Protein AF-A0A919SVC8-F1 (afdb_monomer_lite)

Radius of gyration: 14.01 Å; chains: 1; bounding box: 45×22×29 Å

Secondary structure (DSSP, 8-state):
-PPP-HHHHHHHHHH-HHHHHHHS-HHHHTHHHHS-TTTT-PPPHHHHHHHHHHHHHHHHHHHHHHHHHHH-

Sequence (72 aa):
MAICNGPDLYATARTNPGLVVALIAEAERRFMTEIPLTASGPWDPEAQEAMCAGLAAADELLTAAYRQRIKD

Foldseek 3Di:
DDDPPLVVLLVCLQPPVLVVPVPPPPVRVVCNVPPDCPPPDDDDPVSVVNSVVSNVVSVVVVVVVVVVVVVD

Structure (mmCIF, N/CA/C/O backbone):
data_AF-A0A919SVC8-F1
#
_entry.id   AF-A0A919SVC8-F1
#
loop_
_atom_site.group_PDB
_atom_site.id
_atom_site.type_symbol
_atom_site.label_atom_id
_atom_site.label_alt_id
_atom_site.label_comp_id
_atom_site.label_asym_id
_atom_site.label_entity_id
_atom_site.label_seq_id
_atom_site.pdbx_PDB_ins_code
_atom_site.Cartn_x
_atom_site.Cartn_y
_atom_site.Cartn_z
_atom_site.occupanc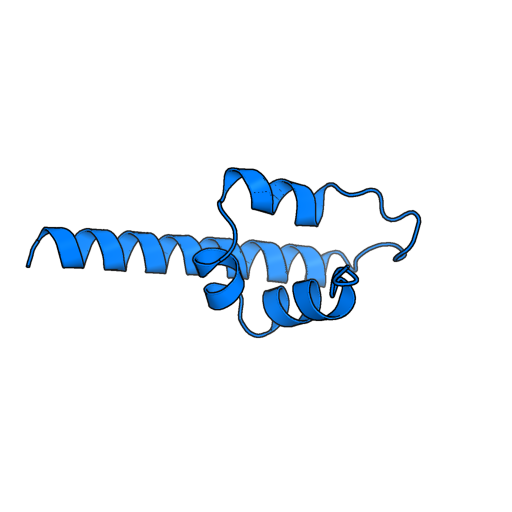y
_atom_site.B_iso_or_equiv
_atom_site.auth_seq_id
_atom_site.auth_comp_id
_atom_site.auth_asym_id
_atom_site.auth_atom_id
_atom_site.pdbx_PDB_model_num
ATOM 1 N N . MET A 1 1 ? 11.843 -15.380 12.120 1.00 31.72 1 MET A N 1
ATOM 2 C CA . MET A 1 1 ? 11.998 -14.069 11.458 1.00 31.72 1 MET A CA 1
ATOM 3 C C . MET A 1 1 ? 11.255 -14.137 10.140 1.00 31.72 1 MET A C 1
ATOM 5 O O . MET A 1 1 ? 11.692 -14.874 9.268 1.00 31.72 1 MET A O 1
ATOM 9 N N . ALA A 1 2 ? 10.101 -13.480 10.030 1.00 32.53 2 ALA A N 1
ATO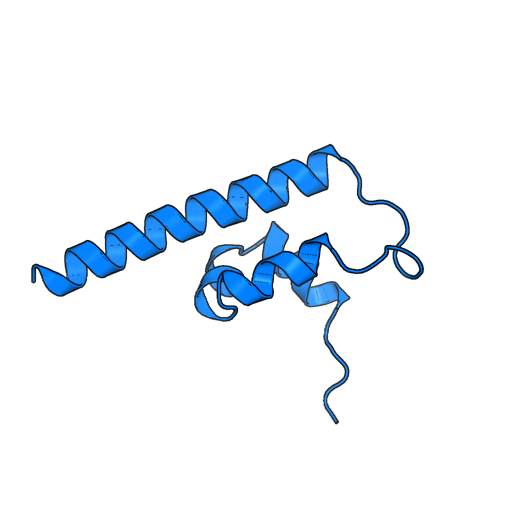M 10 C CA . ALA A 1 2 ? 9.370 -13.427 8.770 1.00 32.53 2 ALA A CA 1
ATOM 11 C C . ALA A 1 2 ? 10.061 -12.403 7.863 1.00 32.53 2 ALA A C 1
ATOM 13 O O . ALA A 1 2 ? 10.220 -11.245 8.241 1.00 32.53 2 ALA A O 1
ATOM 14 N N . ILE A 1 3 ? 10.537 -12.863 6.710 1.00 31.08 3 ILE A N 1
ATOM 15 C CA . ILE A 1 3 ? 11.064 -12.009 5.649 1.00 3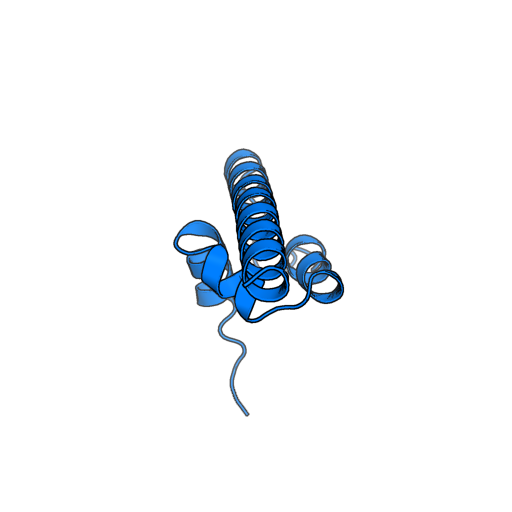1.08 3 ILE A CA 1
ATOM 16 C C . ILE A 1 3 ? 9.879 -11.154 5.188 1.00 31.08 3 ILE A C 1
ATOM 18 O O . ILE A 1 3 ? 8.824 -11.705 4.879 1.00 31.08 3 ILE A O 1
ATOM 22 N N . CYS A 1 4 ? 10.006 -9.826 5.222 1.00 35.66 4 CYS A N 1
ATOM 23 C CA . CYS A 1 4 ? 8.964 -8.927 4.733 1.00 35.66 4 CYS A CA 1
ATOM 24 C C . CYS A 1 4 ? 8.604 -9.310 3.291 1.00 35.66 4 CYS A C 1
ATOM 26 O O . CYS A 1 4 ? 9.456 -9.236 2.405 1.00 35.66 4 CYS A O 1
ATOM 28 N N . ASN A 1 5 ? 7.346 -9.690 3.061 1.00 45.59 5 ASN A N 1
ATOM 29 C CA . ASN A 1 5 ? 6.767 -10.007 1.752 1.00 45.59 5 ASN A CA 1
ATOM 30 C C . ASN A 1 5 ? 6.607 -8.733 0.887 1.00 45.59 5 ASN A C 1
ATOM 32 O O . ASN A 1 5 ? 5.518 -8.410 0.422 1.00 45.59 5 ASN A O 1
ATOM 36 N N . GLY A 1 6 ? 7.687 -7.969 0.696 1.00 50.16 6 GLY A N 1
ATOM 37 C CA . GLY A 1 6 ? 7.703 -6.694 -0.031 1.00 50.16 6 GLY A CA 1
ATOM 38 C C . GLY A 1 6 ? 7.117 -6.743 -1.454 1.00 50.16 6 GLY A C 1
ATOM 39 O O . GLY A 1 6 ? 6.398 -5.812 -1.808 1.00 50.16 6 GLY A O 1
ATOM 40 N N . PRO A 1 7 ? 7.332 -7.808 -2.259 1.00 53.66 7 PRO A N 1
ATOM 41 C CA . PRO A 1 7 ? 6.703 -7.926 -3.580 1.00 53.66 7 PRO A CA 1
ATOM 42 C C . PRO A 1 7 ? 5.180 -8.113 -3.514 1.00 53.66 7 PRO A C 1
ATOM 44 O O . PRO A 1 7 ? 4.450 -7.591 -4.356 1.00 53.66 7 PRO A O 1
ATOM 47 N N . ASP A 1 8 ? 4.696 -8.824 -2.493 1.00 64.62 8 ASP A N 1
ATOM 48 C CA . ASP A 1 8 ? 3.275 -9.140 -2.317 1.00 64.62 8 ASP A CA 1
ATOM 49 C C . ASP A 1 8 ? 2.490 -7.948 -1.773 1.00 64.62 8 ASP A C 1
ATOM 51 O O . ASP A 1 8 ? 1.312 -7.793 -2.087 1.00 64.62 8 ASP A O 1
ATOM 55 N N . LEU A 1 9 ? 3.133 -7.063 -1.005 1.00 66.19 9 LEU A N 1
ATOM 56 C CA . LEU A 1 9 ? 2.486 -5.868 -0.469 1.00 66.19 9 LEU A CA 1
ATOM 57 C C . LEU A 1 9 ? 2.043 -4.910 -1.584 1.00 66.19 9 LEU A C 1
ATOM 59 O O . LEU A 1 9 ? 0.896 -4.470 -1.587 1.00 66.19 9 LEU A O 1
ATOM 63 N N . TYR A 1 10 ? 2.911 -4.619 -2.556 1.00 70.31 10 TYR A N 1
ATOM 64 C CA . TYR A 1 10 ? 2.566 -3.720 -3.666 1.00 70.31 10 TYR A CA 1
ATOM 65 C C . TYR A 1 10 ? 1.629 -4.374 -4.682 1.00 70.31 10 TYR A C 1
ATOM 67 O O . TYR A 1 10 ? 0.727 -3.718 -5.204 1.00 70.31 10 TYR A O 1
ATOM 75 N N . ALA A 1 11 ? 1.783 -5.680 -4.923 1.00 75.31 11 ALA A N 1
ATOM 76 C CA . ALA A 1 11 ? 0.812 -6.434 -5.708 1.00 75.31 11 ALA A CA 1
ATOM 77 C C . ALA A 1 11 ? -0.577 -6.386 -5.050 1.00 75.31 11 ALA A C 1
ATOM 79 O O . ALA A 1 11 ? -1.556 -6.069 -5.722 1.00 75.31 11 ALA A O 1
ATOM 80 N N . THR A 1 12 ? -0.646 -6.593 -3.731 1.00 79.12 12 THR A N 1
ATOM 81 C CA . THR A 1 12 ? -1.879 -6.493 -2.939 1.00 79.12 12 THR A CA 1
ATOM 82 C C . T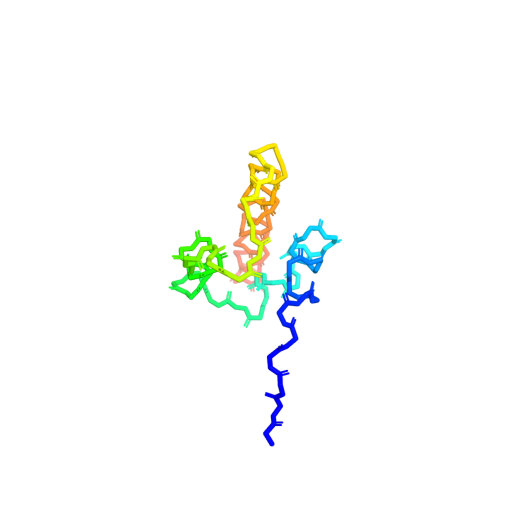HR A 1 12 ? -2.437 -5.074 -2.942 1.00 79.12 12 THR A C 1
ATOM 84 O O . THR A 1 12 ? -3.6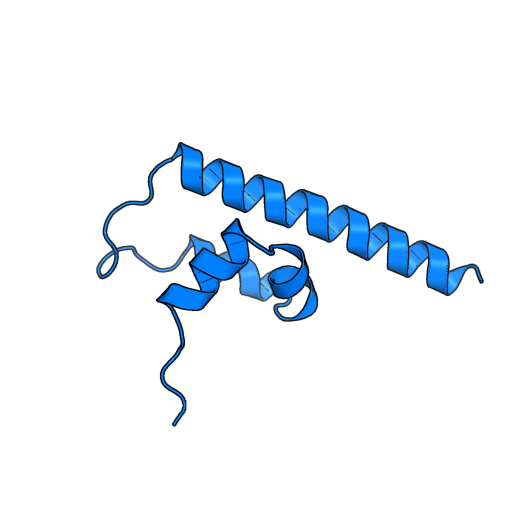37 -4.915 -3.118 1.00 79.12 12 THR A O 1
ATOM 87 N N . ALA A 1 13 ? -1.608 -4.034 -2.830 1.00 79.44 13 ALA A N 1
ATOM 88 C CA . ALA A 1 13 ? -2.069 -2.649 -2.930 1.00 79.44 13 ALA A CA 1
ATOM 89 C C . ALA A 1 13 ? -2.732 -2.358 -4.286 1.00 79.44 13 ALA A C 1
ATOM 91 O O . ALA A 1 13 ? -3.738 -1.654 -4.341 1.00 79.44 13 ALA A O 1
ATOM 92 N N . ARG A 1 14 ? -2.220 -2.956 -5.371 1.00 80.00 14 ARG A N 1
ATOM 93 C CA . ARG A 1 14 ? -2.806 -2.837 -6.712 1.00 80.00 14 ARG A CA 1
ATOM 94 C C . ARG A 1 14 ? -4.090 -3.654 -6.881 1.00 80.00 14 ARG A C 1
ATOM 96 O O . ARG A 1 14 ? -5.037 -3.168 -7.487 1.00 80.00 14 ARG A O 1
ATOM 103 N N . THR A 1 15 ? -4.122 -4.905 -6.422 1.00 82.25 15 THR A N 1
ATOM 104 C CA . THR A 1 15 ? -5.231 -5.835 -6.721 1.00 82.25 15 THR A CA 1
ATOM 105 C C . THR A 1 15 ? -6.295 -5.909 -5.629 1.00 82.25 15 THR A C 1
ATOM 107 O O . THR A 1 15 ? -7.402 -6.366 -5.890 1.00 82.25 15 THR A O 1
ATOM 110 N N . ASN A 1 16 ? -5.969 -5.503 -4.403 1.00 84.31 16 ASN A N 1
ATOM 111 C CA . ASN A 1 16 ? -6.851 -5.519 -3.239 1.00 84.31 16 ASN A CA 1
ATOM 112 C C . ASN A 1 16 ? -6.478 -4.403 -2.229 1.00 84.31 16 ASN A C 1
ATOM 114 O O . ASN A 1 16 ? -6.028 -4.689 -1.113 1.00 84.31 16 ASN A O 1
ATOM 118 N N . PRO A 1 17 ? -6.673 -3.121 -2.592 1.00 83.44 17 PRO A N 1
ATOM 119 C CA . PRO A 1 17 ? -6.328 -1.987 -1.730 1.00 83.44 17 PRO A CA 1
ATOM 120 C C . PRO A 1 17 ? -7.091 -1.994 -0.398 1.00 83.44 17 PRO A C 1
ATOM 122 O O . PRO A 1 17 ? -6.557 -1.559 0.620 1.00 83.44 17 PRO A O 1
ATOM 125 N N . GLY A 1 18 ? -8.306 -2.555 -0.366 1.00 83.44 18 GLY A N 1
ATOM 126 C CA . GLY A 1 18 ? -9.097 -2.678 0.861 1.00 83.44 18 GLY A CA 1
ATOM 127 C C . GLY A 1 18 ? -8.410 -3.523 1.937 1.00 83.44 18 GLY A C 1
ATOM 128 O O . GLY A 1 18 ? -8.481 -3.183 3.116 1.00 83.44 18 GLY A O 1
ATOM 129 N N . LEU A 1 19 ? -7.685 -4.576 1.546 1.00 83.19 19 LEU A N 1
ATOM 130 C CA . LEU A 1 19 ? -6.920 -5.394 2.490 1.00 83.19 19 LEU A CA 1
ATOM 131 C C . LEU A 1 19 ? -5.748 -4.615 3.104 1.00 83.19 19 LEU A C 1
ATOM 133 O O . LEU A 1 19 ? -5.458 -4.781 4.285 1.00 83.19 19 LEU A O 1
ATOM 137 N N . VAL A 1 20 ? -5.109 -3.733 2.330 1.00 83.19 20 VAL A N 1
ATOM 138 C CA . VAL A 1 20 ? -4.032 -2.862 2.828 1.00 83.19 20 VAL A CA 1
ATOM 139 C C . VAL A 1 20 ? -4.582 -1.859 3.839 1.00 83.19 20 VAL A C 1
ATOM 141 O O . VAL A 1 20 ? -4.029 -1.730 4.925 1.00 83.19 20 VAL A O 1
ATOM 144 N N . VAL A 1 21 ? -5.701 -1.205 3.522 1.00 86.62 21 VAL A N 1
ATOM 145 C CA . VAL A 1 21 ? -6.364 -0.245 4.421 1.00 86.62 21 VAL A CA 1
ATOM 146 C C . VAL A 1 21 ? -6.851 -0.905 5.715 1.00 86.62 21 VAL A C 1
ATOM 148 O O . VAL A 1 21 ? -6.763 -0.313 6.787 1.00 86.62 21 VAL A O 1
ATOM 151 N N . ALA A 1 22 ? -7.340 -2.144 5.636 1.00 84.44 22 ALA A N 1
ATOM 152 C CA . ALA A 1 22 ? -7.816 -2.875 6.806 1.00 84.44 22 ALA A CA 1
ATOM 153 C C . ALA A 1 22 ? -6.688 -3.303 7.761 1.00 84.44 22 ALA A C 1
ATOM 155 O O . ALA A 1 22 ? -6.945 -3.502 8.948 1.00 84.44 22 ALA A O 1
ATOM 156 N N . LEU A 1 23 ? -5.465 -3.485 7.250 1.00 83.94 23 LEU A N 1
ATOM 157 C CA . LEU A 1 23 ? -4.346 -4.062 8.002 1.00 83.94 23 LEU A CA 1
ATOM 158 C C . LEU A 1 23 ? -3.242 -3.059 8.355 1.00 83.94 23 LEU A C 1
ATOM 160 O O . LEU A 1 23 ? -2.491 -3.320 9.292 1.00 83.94 23 LEU A O 1
ATOM 164 N N . ILE A 1 24 ? -3.124 -1.945 7.627 1.00 80.69 24 ILE A N 1
ATOM 165 C CA . ILE A 1 24 ? -2.059 -0.951 7.804 1.00 80.69 24 ILE A CA 1
ATOM 166 C C . ILE A 1 24 ? -2.682 0.412 8.099 1.00 80.69 24 ILE A C 1
ATOM 168 O O . ILE A 1 24 ? -3.442 0.956 7.294 1.00 80.69 24 ILE A O 1
ATOM 172 N N . ALA A 1 25 ? -2.329 0.988 9.249 1.00 81.38 25 ALA A N 1
ATOM 173 C CA . ALA A 1 25 ? -2.839 2.288 9.658 1.00 81.38 25 ALA A CA 1
ATOM 174 C C . ALA A 1 25 ? -2.395 3.397 8.689 1.00 81.38 25 ALA A C 1
ATOM 176 O O . ALA A 1 25 ? -1.299 3.361 8.131 1.00 81.38 25 ALA A O 1
ATOM 177 N N . GLU A 1 26 ? -3.224 4.428 8.523 1.00 81.50 26 GLU A N 1
ATOM 178 C CA . GLU A 1 26 ? -2.959 5.573 7.636 1.00 81.50 26 GLU A CA 1
ATOM 179 C C . GLU A 1 26 ? -1.559 6.181 7.836 1.00 81.50 26 GLU A C 1
ATOM 181 O O . GLU A 1 26 ? -0.804 6.348 6.878 1.00 81.50 26 GLU A O 1
ATOM 186 N N . ALA A 1 27 ? -1.165 6.412 9.093 1.00 79.06 27 ALA A N 1
ATOM 187 C CA . ALA A 1 27 ? 0.134 6.988 9.446 1.00 79.06 27 ALA A CA 1
ATOM 188 C C . ALA A 1 27 ? 1.342 6.108 9.061 1.00 79.06 27 ALA A C 1
ATOM 190 O O . ALA A 1 27 ? 2.469 6.606 8.992 1.00 79.06 27 ALA A O 1
ATOM 191 N N . GLU A 1 28 ? 1.122 4.814 8.822 1.00 79.19 28 GLU A N 1
ATOM 192 C CA . GLU A 1 28 ? 2.143 3.845 8.420 1.00 79.19 28 GLU A CA 1
ATOM 193 C C . GLU A 1 28 ? 2.163 3.634 6.896 1.00 79.19 28 GLU A C 1
ATOM 195 O O . GLU A 1 28 ? 3.220 3.354 6.330 1.00 79.19 28 GLU A O 1
ATOM 200 N N . ARG A 1 29 ? 1.036 3.855 6.200 1.00 81.31 29 ARG A N 1
ATOM 201 C CA . ARG A 1 29 ? 0.929 3.719 4.734 1.00 81.31 29 ARG A CA 1
ATOM 202 C C . ARG A 1 29 ? 1.805 4.713 3.964 1.00 81.31 29 ARG A C 1
ATOM 204 O O . ARG A 1 29 ? 2.291 4.362 2.893 1.00 81.31 29 ARG A O 1
ATOM 211 N N . ARG A 1 30 ? 2.114 5.891 4.526 1.00 74.69 30 ARG A N 1
ATOM 212 C CA . ARG A 1 30 ? 3.067 6.860 3.932 1.00 74.69 30 ARG A CA 1
ATOM 213 C C . ARG A 1 30 ? 4.446 6.255 3.643 1.00 74.69 30 ARG A C 1
ATOM 215 O O . ARG A 1 30 ? 5.086 6.589 2.652 1.00 74.69 30 ARG A O 1
ATOM 222 N N . PHE A 1 31 ? 4.882 5.291 4.456 1.00 74.88 31 PHE A N 1
ATOM 223 C CA . PHE A 1 31 ? 6.179 4.643 4.268 1.00 74.88 31 PHE A CA 1
ATOM 224 C C . PHE A 1 31 ? 6.188 3.694 3.064 1.00 74.88 31 PHE A C 1
ATOM 226 O O . PHE A 1 31 ? 7.253 3.412 2.528 1.00 74.88 31 PHE A O 1
ATOM 233 N N . MET A 1 32 ? 5.023 3.250 2.579 1.00 73.44 32 MET A N 1
ATOM 234 C CA . MET A 1 32 ? 4.931 2.460 1.347 1.00 73.44 32 MET A CA 1
ATOM 235 C C . MET A 1 32 ? 5.304 3.277 0.103 1.00 73.44 32 MET A C 1
ATOM 237 O O . MET A 1 32 ? 5.716 2.705 -0.898 1.00 73.44 32 MET A O 1
ATOM 241 N N . THR A 1 33 ? 5.181 4.604 0.151 1.00 67.25 33 THR A N 1
ATOM 242 C CA . THR A 1 33 ? 5.511 5.494 -0.973 1.00 67.25 33 THR A CA 1
ATOM 243 C C . THR A 1 33 ? 6.794 6.297 -0.752 1.00 67.25 33 THR A C 1
ATOM 245 O O . THR A 1 33 ? 7.295 6.904 -1.692 1.00 67.25 33 THR A O 1
ATOM 248 N N . GLU A 1 34 ? 7.332 6.307 0.471 1.00 63.88 34 GLU A N 1
ATOM 249 C CA . GLU A 1 34 ? 8.494 7.122 0.861 1.00 63.88 34 GLU A CA 1
ATOM 250 C C . GLU A 1 34 ? 9.810 6.330 1.013 1.00 63.88 34 GLU A C 1
ATOM 252 O O . GLU A 1 34 ? 10.871 6.944 1.136 1.00 63.88 34 GLU A O 1
ATOM 257 N N . ILE A 1 35 ? 9.796 4.985 0.995 1.00 58.84 35 ILE A N 1
ATOM 258 C CA . ILE A 1 35 ? 11.044 4.200 1.055 1.00 58.84 35 ILE A CA 1
ATOM 259 C C . ILE A 1 35 ? 11.867 4.443 -0.227 1.00 58.84 35 ILE A C 1
ATOM 261 O O . ILE A 1 35 ? 11.362 4.200 -1.326 1.00 58.84 35 ILE A O 1
ATOM 265 N N . PRO A 1 36 ? 13.142 4.879 -0.118 1.00 49.88 36 PRO A N 1
ATOM 266 C CA . PRO A 1 36 ? 13.985 5.135 -1.277 1.00 49.88 36 PRO A CA 1
ATOM 267 C C . PRO A 1 36 ? 14.095 3.904 -2.182 1.00 49.88 36 PRO A C 1
ATOM 269 O O . PRO A 1 36 ? 14.451 2.813 -1.740 1.00 49.88 36 PRO A O 1
ATOM 272 N N . LEU A 1 37 ? 13.838 4.118 -3.471 1.00 50.62 37 LEU A N 1
ATOM 273 C CA . LEU A 1 37 ? 13.789 3.133 -4.562 1.00 50.62 37 LEU A CA 1
ATOM 274 C C . LEU A 1 37 ? 15.148 2.487 -4.899 1.00 50.62 37 LEU A C 1
ATOM 276 O O . LEU A 1 37 ? 15.334 1.963 -5.997 1.00 50.62 37 LEU A O 1
ATOM 280 N N . THR A 1 38 ? 16.129 2.525 -3.995 1.00 50.69 38 THR A N 1
ATOM 281 C CA . THR A 1 38 ? 17.495 2.046 -4.252 1.00 50.69 38 THR A CA 1
ATOM 282 C C . THR A 1 38 ? 17.562 0.546 -4.544 1.00 50.69 38 THR A C 1
ATOM 284 O O . THR A 1 38 ? 18.550 0.104 -5.123 1.00 50.69 38 THR A O 1
ATOM 287 N N . ALA A 1 39 ? 16.519 -0.226 -4.212 1.00 51.06 39 ALA A N 1
ATOM 288 C CA . ALA A 1 39 ? 16.446 -1.666 -4.477 1.00 51.06 39 ALA A CA 1
ATOM 289 C C . ALA A 1 39 ? 15.372 -2.100 -5.500 1.00 51.06 39 ALA A C 1
ATOM 291 O O . ALA A 1 39 ? 15.446 -3.223 -5.990 1.00 51.06 39 ALA A O 1
ATOM 292 N N . SER A 1 40 ? 14.383 -1.260 -5.831 1.00 57.00 40 SER A N 1
ATOM 293 C CA . SER A 1 40 ? 13.219 -1.652 -6.655 1.00 57.00 40 SER A CA 1
ATOM 294 C C . SER A 1 40 ? 13.152 -0.988 -8.033 1.00 57.00 40 SER A C 1
ATOM 296 O O . SER A 1 40 ? 12.322 -1.383 -8.847 1.00 57.00 40 SER A O 1
ATOM 298 N N . GLY A 1 41 ? 14.010 0.001 -8.307 1.00 54.47 41 GLY A N 1
ATOM 299 C CA . GLY A 1 41 ? 13.899 0.832 -9.509 1.00 54.47 41 GLY A CA 1
ATOM 300 C C . GLY A 1 41 ? 12.713 1.807 -9.433 1.00 54.47 41 GLY A C 1
ATOM 301 O O . GLY A 1 41 ? 11.896 1.697 -8.518 1.00 54.47 41 GLY A O 1
ATOM 302 N N . PRO A 1 42 ? 12.639 2.802 -10.335 1.00 60.31 42 PRO A N 1
ATOM 303 C CA . PRO A 1 42 ? 11.583 3.807 -10.321 1.00 60.31 42 PRO A CA 1
ATOM 304 C C . PRO A 1 42 ? 10.208 3.183 -10.556 1.00 60.31 42 PRO A C 1
ATOM 306 O O . PRO A 1 42 ? 10.062 2.274 -11.372 1.00 60.31 42 PRO A O 1
ATOM 309 N N . TRP A 1 43 ? 9.202 3.687 -9.841 1.00 61.69 43 TRP A N 1
ATOM 310 C CA . TRP A 1 43 ? 7.815 3.381 -10.162 1.00 61.69 43 TRP A CA 1
ATOM 311 C C . TRP A 1 43 ? 7.450 3.995 -11.505 1.00 61.69 43 TRP A C 1
ATOM 313 O O . TRP A 1 43 ? 7.879 5.102 -11.833 1.00 61.69 43 TRP A O 1
ATOM 323 N N . ASP A 1 44 ? 6.620 3.276 -12.250 1.00 74.00 44 ASP A N 1
ATOM 324 C CA . ASP A 1 44 ? 5.862 3.894 -13.320 1.00 74.00 44 ASP A CA 1
ATOM 325 C C . ASP A 1 44 ? 4.888 4.926 -12.702 1.00 74.00 44 ASP A C 1
ATOM 327 O O . ASP A 1 44 ? 4.149 4.567 -11.774 1.00 74.00 44 ASP A O 1
ATOM 331 N N . PRO A 1 45 ? 4.906 6.201 -13.141 1.00 71.12 45 PRO A N 1
ATOM 332 C CA . PRO A 1 45 ? 4.089 7.252 -12.534 1.00 71.12 45 PRO A CA 1
ATOM 333 C C . PRO A 1 45 ? 2.587 6.953 -12.565 1.00 71.12 45 PRO A C 1
ATOM 335 O O . PRO A 1 45 ? 1.898 7.196 -11.576 1.00 71.12 45 PRO A O 1
ATOM 338 N N . GLU A 1 46 ? 2.085 6.356 -13.649 1.00 73.62 46 GLU A N 1
ATOM 339 C CA . GLU A 1 46 ? 0.665 6.013 -13.777 1.00 73.62 46 GLU A CA 1
ATOM 340 C C . GLU A 1 46 ? 0.290 4.891 -12.802 1.00 73.62 46 GLU A C 1
ATOM 342 O O . GLU A 1 46 ? -0.754 4.939 -12.148 1.00 73.62 46 GLU A O 1
ATOM 347 N N . ALA A 1 47 ? 1.172 3.901 -12.632 1.00 72.38 47 ALA A N 1
ATOM 348 C CA . ALA A 1 47 ? 0.984 2.846 -11.641 1.00 72.38 47 ALA A CA 1
ATOM 349 C C . ALA A 1 47 ? 0.987 3.385 -10.199 1.00 72.38 47 ALA A C 1
ATOM 351 O O . ALA A 1 47 ? 0.232 2.890 -9.355 1.00 72.38 47 ALA A O 1
ATOM 352 N N . GLN A 1 48 ? 1.812 4.396 -9.910 1.00 72.88 48 GLN A N 1
ATOM 353 C CA . GLN A 1 48 ? 1.853 5.044 -8.598 1.00 72.88 48 GLN A CA 1
ATOM 354 C C . GLN A 1 48 ? 0.563 5.817 -8.320 1.00 72.88 48 GLN A C 1
ATOM 356 O O . GLN A 1 48 ? -0.044 5.638 -7.263 1.00 72.88 48 GLN A O 1
ATOM 361 N N . GLU A 1 49 ? 0.114 6.631 -9.273 1.00 75.12 49 GLU A N 1
ATOM 362 C CA . GLU A 1 49 ? -1.136 7.385 -9.164 1.00 75.12 49 GLU A CA 1
ATOM 363 C C . GLU A 1 49 ? -2.346 6.457 -9.014 1.00 75.12 49 GLU A C 1
ATOM 365 O O . GLU A 1 49 ? -3.179 6.670 -8.129 1.00 75.12 49 G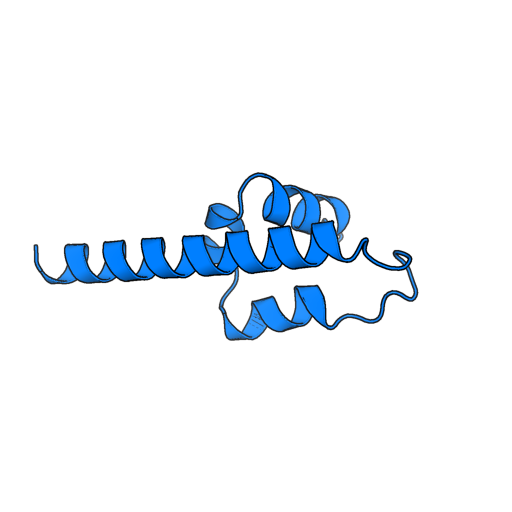LU A O 1
ATOM 370 N N . ALA A 1 50 ? -2.407 5.377 -9.799 1.00 78.00 50 ALA A N 1
ATOM 371 C CA . ALA A 1 50 ? -3.474 4.385 -9.716 1.00 78.00 50 ALA A CA 1
ATOM 372 C C . ALA A 1 50 ? -3.524 3.695 -8.343 1.00 78.00 50 ALA A C 1
ATOM 374 O O . ALA A 1 50 ? -4.607 3.507 -7.781 1.00 78.00 50 ALA A O 1
ATOM 375 N N . MET A 1 51 ? -2.364 3.348 -7.771 1.00 77.62 51 MET A N 1
ATOM 376 C CA . MET A 1 51 ? -2.299 2.783 -6.422 1.00 77.62 51 MET A CA 1
ATOM 377 C C . MET A 1 51 ? -2.782 3.792 -5.372 1.00 77.62 51 MET A C 1
ATOM 379 O O . MET A 1 51 ? -3.616 3.448 -4.532 1.00 77.62 51 MET A O 1
ATOM 383 N N . CYS A 1 52 ? -2.293 5.034 -5.421 1.00 77.06 52 CYS A N 1
ATOM 384 C CA . CYS A 1 52 ? -2.690 6.089 -4.488 1.00 77.06 52 CYS A CA 1
ATOM 385 C C . CYS A 1 52 ? -4.203 6.356 -4.538 1.00 77.06 52 CYS A C 1
ATOM 387 O O . CYS A 1 52 ? -4.851 6.431 -3.492 1.00 77.06 52 CYS A O 1
ATOM 389 N N . ALA A 1 53 ? -4.784 6.425 -5.738 1.00 80.31 53 ALA A N 1
ATOM 390 C CA . ALA A 1 53 ? -6.221 6.606 -5.927 1.00 80.31 53 ALA A CA 1
ATOM 391 C C . ALA A 1 53 ? -7.039 5.427 -5.367 1.00 80.31 53 ALA A C 1
ATOM 393 O O . ALA A 1 53 ? -8.055 5.635 -4.702 1.00 80.31 53 ALA A O 1
ATOM 394 N N . GLY A 1 54 ? -6.579 4.188 -5.581 1.00 81.75 54 GLY A N 1
ATOM 395 C CA . GLY A 1 54 ? -7.231 2.991 -5.044 1.00 81.75 54 GLY A CA 1
ATOM 396 C C . GLY A 1 54 ? -7.253 2.949 -3.513 1.00 81.75 54 GLY A C 1
ATOM 397 O O . GLY A 1 54 ? -8.263 2.564 -2.921 1.00 81.75 54 GLY A O 1
ATOM 398 N N . LEU A 1 55 ? -6.169 3.384 -2.863 1.00 77.19 55 LEU A N 1
ATOM 399 C CA . LEU A 1 55 ? -6.097 3.479 -1.401 1.00 77.19 55 LEU A CA 1
ATOM 400 C C . LEU A 1 55 ? -7.043 4.554 -0.846 1.00 77.19 55 LEU A C 1
ATOM 402 O O . LEU A 1 55 ? -7.734 4.291 0.137 1.00 77.19 55 LEU A O 1
ATOM 406 N N . ALA A 1 56 ? -7.120 5.722 -1.490 1.00 79.81 56 ALA A N 1
ATOM 407 C CA . ALA A 1 56 ? -8.015 6.802 -1.071 1.00 79.81 56 ALA A CA 1
ATOM 408 C C . ALA A 1 56 ? -9.497 6.388 -1.145 1.00 79.81 56 ALA A C 1
ATOM 410 O O . ALA A 1 56 ? -10.245 6.571 -0.186 1.00 79.81 56 ALA A O 1
ATOM 411 N N . ALA A 1 57 ? -9.910 5.743 -2.240 1.00 83.31 57 ALA A N 1
ATOM 412 C CA . ALA A 1 57 ? -11.277 5.241 -2.381 1.00 83.31 57 ALA A CA 1
ATOM 413 C C . ALA A 1 57 ? -11.621 4.173 -1.322 1.00 83.31 57 ALA A C 1
ATOM 415 O O . ALA A 1 57 ? -12.727 4.152 -0.780 1.00 83.31 57 ALA A O 1
ATOM 416 N N . ALA A 1 58 ? -10.673 3.289 -0.993 1.00 80.62 58 ALA A N 1
ATOM 417 C CA . ALA A 1 58 ? -10.862 2.284 0.050 1.00 80.62 58 ALA A CA 1
ATOM 418 C C . ALA A 1 58 ? -11.011 2.905 1.455 1.00 80.62 58 ALA A C 1
ATOM 420 O O . ALA A 1 58 ? -11.836 2.431 2.241 1.00 80.62 58 ALA A O 1
ATOM 421 N N . ASP A 1 59 ? -10.281 3.984 1.758 1.00 84.00 59 ASP A N 1
ATOM 422 C CA . ASP A 1 59 ? -10.428 4.737 3.014 1.00 84.00 59 ASP A CA 1
ATOM 423 C C . ASP A 1 59 ? -11.815 5.376 3.154 1.00 84.00 59 ASP A C 1
ATOM 425 O O . ASP A 1 59 ? -12.430 5.320 4.226 1.00 84.00 59 ASP A O 1
ATOM 429 N N . GLU A 1 60 ? -12.345 5.953 2.074 1.00 86.75 60 GLU A N 1
ATOM 430 C CA . GLU A 1 60 ? -13.689 6.536 2.067 1.00 86.75 60 GLU A CA 1
ATOM 431 C C . GLU A 1 60 ? -14.762 5.479 2.351 1.00 86.75 60 GLU A C 1
ATOM 433 O O . GLU A 1 60 ? -15.657 5.702 3.176 1.00 86.75 60 GLU A O 1
ATOM 438 N N . LEU A 1 61 ? -14.640 4.301 1.729 1.00 87.62 61 LEU A N 1
ATOM 439 C CA . LEU A 1 61 ? -15.544 3.172 1.954 1.00 87.62 61 LEU A CA 1
ATOM 440 C C . LEU A 1 61 ? -15.466 2.654 3.393 1.00 87.62 61 LEU A C 1
ATOM 442 O O . LEU A 1 61 ? -16.507 2.433 4.018 1.00 87.62 61 LEU A O 1
ATOM 446 N N . LEU A 1 62 ? -14.258 2.500 3.944 1.00 86.19 62 LEU A N 1
ATOM 447 C CA . LEU A 1 62 ? -14.076 2.081 5.334 1.00 86.19 62 LEU A CA 1
ATOM 448 C C . LEU A 1 62 ? -14.692 3.103 6.300 1.00 86.19 62 LEU A C 1
ATOM 450 O O . LEU A 1 62 ? -15.419 2.734 7.224 1.00 86.19 62 LEU A O 1
ATOM 454 N N . THR A 1 63 ? -14.468 4.394 6.053 1.00 87.12 63 THR A N 1
ATOM 455 C CA . THR A 1 63 ? -15.036 5.488 6.851 1.00 87.12 63 THR A CA 1
ATOM 456 C C . THR A 1 63 ? -16.564 5.484 6.800 1.00 87.12 63 THR A C 1
ATOM 458 O O . THR A 1 63 ? -17.225 5.641 7.831 1.00 87.12 63 THR A O 1
ATOM 461 N N . ALA A 1 64 ? -17.150 5.282 5.619 1.00 83.88 64 ALA A N 1
ATOM 462 C CA . ALA A 1 64 ? -18.594 5.172 5.451 1.00 83.88 64 ALA A CA 1
ATOM 463 C C . ALA A 1 64 ? -19.169 3.955 6.199 1.00 83.88 64 ALA A C 1
ATOM 465 O O . ALA A 1 64 ? -20.171 4.092 6.903 1.00 83.88 64 ALA A O 1
ATOM 466 N N . ALA A 1 65 ? -18.505 2.798 6.121 1.00 82.19 65 ALA A N 1
ATOM 467 C CA . ALA A 1 65 ? -18.908 1.584 6.830 1.00 82.19 65 ALA A CA 1
ATOM 468 C C . ALA A 1 65 ? -18.859 1.753 8.360 1.00 82.19 65 ALA A C 1
ATOM 470 O O . ALA A 1 65 ? -19.805 1.373 9.053 1.00 82.19 65 ALA A O 1
ATOM 471 N N . TYR A 1 66 ? -17.810 2.387 8.897 1.00 79.56 66 TYR A N 1
ATOM 472 C CA . TYR A 1 66 ? -17.737 2.725 10.324 1.00 79.56 66 TYR A CA 1
ATOM 473 C C . TYR A 1 66 ? -18.867 3.662 10.756 1.00 79.56 66 TYR A C 1
ATOM 475 O O . TYR A 1 66 ? -19.493 3.439 11.791 1.00 79.56 66 TYR A O 1
ATOM 483 N N . ARG A 1 67 ? -19.167 4.692 9.955 1.00 78.88 67 ARG A N 1
ATOM 484 C CA . ARG A 1 67 ? -20.272 5.620 10.241 1.00 78.88 67 ARG A CA 1
ATOM 485 C C . ARG A 1 67 ? -21.627 4.923 10.249 1.00 78.88 67 ARG A C 1
ATOM 487 O O . ARG A 1 67 ? -22.471 5.302 11.053 1.00 78.88 67 ARG A O 1
ATOM 494 N N . GLN A 1 68 ? -21.837 3.944 9.372 1.00 70.62 68 GLN A N 1
ATOM 495 C CA . GLN A 1 68 ? -23.070 3.162 9.361 1.00 70.62 68 GLN A CA 1
ATOM 496 C C . GLN A 1 68 ? -23.175 2.288 10.617 1.00 70.62 68 GLN A C 1
ATOM 498 O O . GLN A 1 68 ? -24.184 2.332 11.307 1.00 70.62 68 GLN A O 1
ATOM 503 N N . ARG A 1 69 ? -22.088 1.603 10.993 1.00 74.75 69 ARG A N 1
ATOM 504 C CA . ARG A 1 69 ? -22.039 0.722 12.171 1.00 74.75 69 ARG A CA 1
ATOM 505 C C . ARG A 1 69 ? -22.264 1.432 13.512 1.00 74.75 69 ARG A C 1
ATOM 507 O O . ARG A 1 69 ? -22.652 0.784 14.470 1.00 74.75 69 ARG A O 1
ATOM 514 N N . ILE A 1 70 ? -21.973 2.729 13.606 1.00 78.00 70 ILE A N 1
ATOM 515 C CA . ILE A 1 70 ? -22.220 3.532 14.820 1.00 78.00 70 ILE A CA 1
ATOM 516 C C . ILE A 1 70 ? -23.682 4.017 14.895 1.00 78.00 70 ILE A C 1
ATOM 518 O O . ILE A 1 70 ? -24.137 4.424 15.962 1.00 78.00 70 ILE A O 1
ATOM 522 N N . LYS A 1 71 ? -24.407 4.022 13.769 1.00 59.81 71 LYS A N 1
ATOM 523 C CA . LYS A 1 71 ? -25.804 4.477 13.690 1.00 59.81 71 LYS A CA 1
ATOM 524 C C . LYS A 1 71 ? -26.829 3.358 13.893 1.00 59.81 71 LYS A C 1
ATOM 526 O O . LYS A 1 71 ? -27.954 3.683 14.267 1.00 59.81 71 LYS A O 1
ATOM 531 N N . ASP A 1 72 ? -26.450 2.115 13.610 1.00 56.00 72 ASP A N 1
ATOM 532 C CA . ASP A 1 72 ? -27.240 0.899 13.857 1.00 56.00 72 ASP A CA 1
ATOM 533 C C . ASP A 1 72 ? -27.139 0.458 15.331 1.00 56.00 72 ASP A C 1
ATOM 535 O O . ASP A 1 72 ? -28.165 -0.008 15.878 1.00 56.00 72 ASP A O 1
#

pLDDT: mean 71.28, std 14.4, range [31.08, 87.62]

Organism: NCBI:txid113560